Protein AF-A0A6B3F3C9-F1 (afdb_monomer_lite)

Foldseek 3Di:
DPPDDQKDFDDDVVRTQKIWGFDADPVGQTQWIAIDNDPLGAIKGFDADPVRHTQWIDSRPDIWGWDADPVGQTQGTRPFGWDADPVRHTQDRNQKGWDADPVRHTDDIGD

Sequence (111 aa):
DDHQLTGDVLTKGATTLASFAYGYDHNGNLTAKKTTGVTGAAPNTYTYDWSDRITSWNDGTKTTAYKYDASGNRVQVGADVYTYDARDELTSDGKTTYEYSARGTLTAESS

Structure (mmCIF, N/CA/C/O backbone):
data_AF-A0A6B3F3C9-F1
#
_entry.id   AF-A0A6B3F3C9-F1
#
loop_
_atom_site.group_PDB
_atom_site.id
_atom_site.type_symbol
_atom_site.label_atom_id
_atom_site.label_alt_id
_atom_site.label_comp_id
_atom_site.label_asym_id
_atom_site.label_entity_id
_atom_site.label_seq_id
_atom_site.pdbx_PDB_ins_code
_atom_site.Cartn_x
_atom_site.Cartn_y
_atom_site.Cartn_z
_atom_site.occupancy
_atom_site.B_iso_or_equiv
_atom_site.auth_seq_id
_atom_site.auth_comp_id
_atom_site.auth_asym_id
_atom_site.auth_atom_id
_atom_site.pdbx_PDB_model_num
ATOM 1 N N . ASP A 1 1 ? -13.300 -10.845 -22.908 1.00 49.72 1 ASP A N 1
ATOM 2 C CA . ASP A 1 1 ? -12.215 -9.869 -23.048 1.00 49.72 1 ASP A CA 1
ATOM 3 C C . ASP A 1 1 ? -12.320 -8.850 -21.957 1.00 49.72 1 ASP A C 1
ATOM 5 O O . ASP A 1 1 ? -13.261 -8.069 -21.955 1.00 49.72 1 ASP A O 1
ATOM 9 N N . ASP A 1 2 ? -11.393 -8.914 -21.011 1.00 61.00 2 ASP A N 1
ATOM 10 C CA . ASP A 1 2 ? -11.208 -7.814 -20.082 1.00 61.00 2 ASP A CA 1
ATOM 11 C C . ASP A 1 2 ? -10.145 -6.900 -20.696 1.00 61.00 2 ASP A C 1
ATOM 13 O O . ASP A 1 2 ? -9.019 -7.322 -20.969 1.00 61.00 2 ASP A O 1
ATOM 17 N N . HIS A 1 3 ? -10.544 -5.679 -21.052 1.00 80.06 3 HIS A N 1
ATOM 18 C CA . HIS A 1 3 ? -9.716 -4.722 -21.788 1.00 80.06 3 HIS A CA 1
ATOM 19 C C . HIS A 1 3 ? -8.724 -4.035 -20.843 1.00 80.06 3 HIS A C 1
ATOM 21 O O . HIS A 1 3 ? -8.809 -2.833 -20.592 1.00 80.06 3 HIS A O 1
ATOM 27 N N . GLN A 1 4 ? -7.793 -4.810 -20.292 1.00 92.31 4 GLN A N 1
ATOM 28 C CA . GLN A 1 4 ? -6.808 -4.313 -19.340 1.00 92.31 4 GLN A CA 1
ATOM 29 C C . GLN A 1 4 ? -5.508 -3.914 -20.041 1.00 92.31 4 GLN A C 1
ATOM 31 O O . GLN A 1 4 ? -4.994 -4.625 -20.907 1.00 92.31 4 GLN A O 1
ATOM 36 N N . LEU A 1 5 ? -4.970 -2.750 -19.671 1.00 94.38 5 LEU A N 1
ATOM 37 C CA . LEU A 1 5 ? -3.725 -2.231 -20.230 1.00 94.38 5 LEU A CA 1
ATOM 38 C C . LEU A 1 5 ? -2.544 -3.076 -19.740 1.00 94.38 5 LEU A C 1
ATOM 40 O O . LEU A 1 5 ? -2.166 -2.983 -18.581 1.00 94.38 5 LEU A O 1
ATOM 44 N N . THR A 1 6 ? -1.909 -3.852 -20.614 1.00 96.56 6 THR A N 1
ATOM 45 C CA . THR A 1 6 ? -0.752 -4.687 -20.233 1.00 96.56 6 THR A CA 1
ATOM 46 C C . THR A 1 6 ? 0.584 -3.953 -20.320 1.00 96.56 6 THR A C 1
ATOM 48 O O . THR A 1 6 ? 1.594 -4.438 -19.809 1.00 96.56 6 THR A O 1
ATOM 51 N N . GLY A 1 7 ? 0.620 -2.773 -20.941 1.00 96.75 7 GLY A N 1
ATOM 52 C CA . GLY A 1 7 ? 1.806 -1.930 -20.950 1.00 96.75 7 GLY A CA 1
ATOM 53 C C . GLY A 1 7 ? 1.648 -0.627 -21.722 1.00 96.75 7 GLY A C 1
ATOM 54 O O . GLY A 1 7 ? 0.712 -0.459 -22.496 1.00 96.75 7 GLY A O 1
ATOM 55 N N . ASP A 1 8 ? 2.594 0.279 -21.494 1.00 97.00 8 ASP A N 1
ATOM 56 C CA . ASP A 1 8 ? 2.715 1.577 -22.158 1.00 97.00 8 ASP A CA 1
ATOM 57 C C . ASP A 1 8 ? 4.201 1.913 -22.369 1.00 97.00 8 ASP A C 1
ATOM 59 O O . ASP A 1 8 ? 5.066 1.499 -21.589 1.00 97.00 8 ASP A O 1
ATOM 63 N N . VAL A 1 9 ? 4.520 2.642 -23.435 1.00 97.50 9 VAL A N 1
ATOM 64 C CA . VAL A 1 9 ? 5.892 3.006 -23.803 1.00 97.50 9 VAL A CA 1
ATOM 65 C C . VAL A 1 9 ? 5.934 4.463 -24.244 1.00 97.50 9 VAL A C 1
ATOM 67 O O . VAL A 1 9 ? 5.383 4.836 -25.276 1.00 97.50 9 VAL A O 1
ATOM 70 N N . LEU A 1 10 ? 6.688 5.278 -23.507 1.00 97.62 10 LEU A N 1
ATOM 71 C CA . LEU A 1 10 ? 6.973 6.655 -23.888 1.00 97.62 10 LEU A CA 1
ATOM 72 C C . LEU A 1 10 ? 8.225 6.692 -24.763 1.00 97.62 10 LEU A C 1
ATOM 74 O O . LEU A 1 10 ? 9.303 6.283 -24.327 1.00 97.62 10 LEU A O 1
ATOM 78 N N . THR A 1 11 ? 8.110 7.234 -25.972 1.00 97.88 11 THR A N 1
ATOM 79 C CA . THR A 1 11 ? 9.232 7.382 -26.907 1.00 97.88 11 THR A CA 1
ATOM 80 C C . THR A 1 11 ? 9.467 8.840 -27.295 1.00 97.88 11 THR A C 1
ATOM 82 O O . THR A 1 11 ? 8.571 9.683 -27.266 1.00 97.88 11 THR A O 1
ATOM 85 N N . LYS A 1 12 ? 10.707 9.147 -27.679 1.00 97.50 12 LYS A N 1
ATOM 86 C CA . LYS A 1 12 ? 11.092 10.375 -28.378 1.00 97.50 12 LYS A CA 1
ATOM 87 C C . LYS A 1 12 ? 11.866 9.975 -29.629 1.00 97.50 12 LYS A C 1
ATOM 89 O O . LYS A 1 12 ? 13.057 9.674 -29.565 1.00 97.50 12 LYS A O 1
ATOM 94 N N . GLY A 1 13 ? 11.173 9.942 -30.766 1.00 96.12 13 GLY A N 1
ATOM 95 C CA . GLY A 1 13 ? 11.703 9.333 -31.987 1.00 96.12 13 GLY A CA 1
ATOM 96 C C . GLY A 1 13 ? 11.908 7.828 -31.794 1.00 96.12 13 GLY A C 1
ATOM 97 O O . GLY A 1 13 ? 11.018 7.148 -31.295 1.00 96.12 13 GLY A O 1
ATOM 98 N N . ALA A 1 14 ? 13.089 7.317 -32.146 1.00 95.62 14 ALA A N 1
ATOM 99 C CA . ALA A 1 14 ? 13.444 5.907 -31.954 1.00 95.62 14 ALA A CA 1
ATOM 100 C C . ALA A 1 14 ? 13.872 5.559 -30.512 1.00 95.62 14 ALA A C 1
ATOM 102 O O . ALA A 1 14 ? 14.067 4.388 -30.195 1.00 95.62 14 ALA A O 1
ATOM 103 N N . THR A 1 15 ? 14.040 6.555 -29.638 1.00 96.81 15 THR A N 1
ATOM 104 C CA . THR A 1 15 ? 14.495 6.341 -28.261 1.00 96.81 15 THR A CA 1
ATOM 105 C C . THR A 1 15 ? 13.309 6.105 -27.335 1.00 96.81 15 THR A C 1
ATOM 107 O O . THR A 1 15 ? 12.453 6.979 -27.194 1.00 96.81 15 THR A O 1
ATOM 110 N N . THR A 1 16 ? 13.286 4.972 -26.637 1.00 97.50 16 THR A N 1
ATOM 111 C CA . THR A 1 16 ? 12.374 4.755 -25.507 1.00 97.50 16 THR A CA 1
ATOM 112 C C . THR A 1 16 ? 12.857 5.541 -24.294 1.00 97.50 16 THR A C 1
ATOM 114 O O . THR A 1 16 ? 13.966 5.330 -23.810 1.00 97.50 16 THR A O 1
ATOM 117 N N . LEU A 1 17 ? 12.013 6.448 -23.807 1.00 97.25 17 LEU A N 1
ATOM 118 C CA . LEU A 1 17 ? 12.258 7.225 -22.598 1.00 97.25 17 LEU A CA 1
ATOM 119 C C . LEU A 1 17 ? 11.805 6.470 -21.349 1.00 97.25 17 LEU A C 1
ATOM 121 O O . LEU A 1 17 ? 12.516 6.476 -20.354 1.00 97.25 17 LEU A O 1
ATOM 125 N N . ALA A 1 18 ? 10.651 5.802 -21.406 1.00 97.94 18 ALA A N 1
ATOM 126 C CA . ALA A 1 18 ? 10.118 5.012 -20.302 1.00 97.94 18 ALA A CA 1
ATOM 127 C C . ALA A 1 18 ? 9.260 3.855 -20.817 1.00 97.94 18 ALA A C 1
ATOM 129 O O . ALA A 1 18 ? 8.709 3.922 -21.916 1.00 97.94 18 ALA A O 1
ATOM 130 N N . SER A 1 19 ? 9.137 2.802 -20.011 1.00 97.81 19 SER A N 1
ATOM 131 C CA . SER A 1 19 ? 8.196 1.714 -20.275 1.00 97.81 19 SER A CA 1
ATOM 132 C C . SER A 1 19 ? 7.516 1.262 -18.993 1.00 97.81 19 SER A C 1
ATOM 134 O O . SER A 1 19 ? 8.105 1.319 -17.909 1.00 97.81 19 SER A O 1
ATOM 136 N N . PHE A 1 20 ? 6.278 0.815 -19.143 1.00 97.50 20 PHE A N 1
ATOM 137 C CA . PHE A 1 20 ? 5.429 0.297 -18.089 1.00 97.50 20 PHE A CA 1
ATOM 138 C C . PHE A 1 20 ? 4.855 -1.032 -18.565 1.00 97.50 20 PHE A C 1
ATOM 140 O O . PHE A 1 20 ? 4.381 -1.131 -19.692 1.00 97.50 20 PHE A O 1
ATOM 147 N N . ALA A 1 21 ? 4.907 -2.051 -17.720 1.00 98.06 21 ALA A N 1
ATOM 148 C CA . ALA A 1 21 ? 4.278 -3.340 -17.969 1.00 98.06 21 ALA A CA 1
ATOM 149 C C . ALA A 1 21 ? 3.447 -3.737 -16.754 1.00 98.06 21 ALA A C 1
ATOM 151 O O . ALA A 1 21 ? 3.894 -3.549 -15.618 1.00 98.06 21 ALA A O 1
ATOM 152 N N . TYR A 1 22 ? 2.268 -4.294 -17.006 1.00 98.19 22 TYR A N 1
ATOM 153 C CA . TYR A 1 22 ? 1.280 -4.640 -15.994 1.00 98.19 22 TYR A CA 1
ATOM 154 C C . TYR A 1 22 ? 0.863 -6.104 -16.138 1.00 98.19 22 TYR A C 1
ATOM 156 O O . TYR A 1 22 ? 0.706 -6.610 -17.250 1.00 98.19 22 TYR A O 1
ATOM 164 N N . GLY A 1 23 ? 0.701 -6.780 -15.006 1.00 98.06 23 GLY A N 1
ATOM 165 C CA . GLY A 1 23 ? 0.121 -8.115 -14.912 1.00 98.06 23 GLY A CA 1
ATOM 166 C C . GLY A 1 23 ? -1.092 -8.085 -13.997 1.00 98.06 23 GLY A C 1
ATOM 167 O O . GLY A 1 23 ? -1.104 -7.321 -13.032 1.00 98.06 23 GLY A O 1
ATOM 168 N N . TYR A 1 24 ? -2.083 -8.918 -14.296 1.00 98.19 24 TYR A N 1
ATOM 169 C CA . TYR A 1 24 ? -3.349 -8.963 -13.574 1.00 98.19 24 TYR A CA 1
ATOM 170 C C . TYR A 1 24 ? -3.745 -10.405 -13.257 1.00 98.19 24 TYR A C 1
ATOM 172 O O . TYR A 1 24 ? -3.330 -11.329 -13.962 1.00 98.19 24 TYR A O 1
ATOM 180 N N . ASP A 1 25 ? -4.494 -10.608 -12.176 1.00 97.25 25 ASP A N 1
ATOM 181 C CA . ASP A 1 25 ? -5.155 -11.886 -11.901 1.00 97.25 25 ASP A CA 1
ATOM 182 C C . ASP A 1 25 ? -6.491 -12.011 -12.663 1.00 97.25 25 ASP A C 1
ATOM 184 O O . ASP A 1 25 ? -6.848 -11.161 -13.477 1.00 97.25 25 ASP A O 1
ATOM 188 N N . HIS A 1 26 ? -7.227 -13.102 -12.430 1.00 95.19 26 HIS A N 1
ATOM 189 C CA . HIS A 1 26 ? -8.502 -13.360 -13.109 1.00 95.19 26 HIS A CA 1
ATOM 190 C C . HIS A 1 26 ? -9.625 -12.394 -12.701 1.00 95.19 26 HIS A C 1
ATOM 192 O O . HIS A 1 26 ? -10.551 -12.181 -13.480 1.00 95.19 26 HIS A O 1
ATOM 198 N N . ASN A 1 27 ? -9.532 -11.810 -11.505 1.00 96.31 27 ASN A N 1
ATOM 199 C CA . ASN A 1 27 ? -10.471 -10.815 -10.993 1.00 96.31 27 ASN A CA 1
ATOM 200 C C . ASN A 1 27 ? -10.118 -9.401 -11.486 1.00 96.31 27 ASN A C 1
ATOM 202 O O . ASN A 1 27 ? -10.858 -8.453 -11.238 1.00 96.31 27 ASN A O 1
ATOM 206 N N . GLY A 1 28 ? -8.998 -9.259 -12.201 1.00 97.12 28 GLY A N 1
ATOM 207 C CA . GLY A 1 28 ? -8.527 -7.993 -12.732 1.00 97.12 28 GLY A CA 1
ATOM 208 C C . GLY A 1 28 ? -7.700 -7.171 -11.747 1.00 97.12 28 GLY A C 1
ATOM 209 O O . GLY A 1 28 ? -7.439 -5.995 -12.010 1.00 97.12 28 GLY A O 1
ATOM 210 N N . ASN A 1 29 ? -7.253 -7.758 -10.636 1.00 98.12 29 ASN A N 1
ATOM 211 C CA . ASN A 1 29 ? -6.377 -7.067 -9.699 1.00 98.12 29 ASN A CA 1
ATOM 212 C C . ASN A 1 29 ? -4.946 -7.028 -10.236 1.00 98.12 29 ASN A C 1
ATOM 214 O O . ASN A 1 29 ? -4.431 -8.020 -10.751 1.00 98.12 29 ASN A O 1
ATOM 218 N N . LEU A 1 30 ? -4.272 -5.887 -10.081 1.00 98.19 30 LEU A N 1
ATOM 219 C CA . LEU A 1 30 ? -2.893 -5.692 -10.527 1.00 98.19 30 LEU A CA 1
ATOM 220 C C . LEU A 1 30 ? -1.927 -6.557 -9.708 1.00 98.19 30 LEU A C 1
ATOM 222 O O . LEU A 1 30 ? -1.614 -6.222 -8.578 1.00 98.19 30 LEU A O 1
ATOM 226 N N . THR A 1 31 ? -1.363 -7.614 -10.278 1.00 98.50 31 THR A N 1
ATOM 227 C CA . THR A 1 31 ? -0.409 -8.498 -9.584 1.00 98.50 31 THR A CA 1
ATOM 228 C C . THR A 1 31 ? 1.045 -8.096 -9.792 1.00 98.50 31 THR A C 1
ATOM 230 O O . THR A 1 31 ? 1.897 -8.396 -8.953 1.00 98.50 31 THR A O 1
ATOM 233 N N . ALA A 1 32 ? 1.349 -7.383 -10.879 1.00 98.25 32 ALA A N 1
ATOM 234 C CA . ALA A 1 32 ? 2.699 -6.930 -11.184 1.00 98.25 32 ALA A CA 1
ATOM 235 C C . ALA A 1 32 ? 2.701 -5.582 -11.905 1.00 98.25 32 ALA A C 1
ATOM 237 O O . ALA A 1 32 ? 1.916 -5.361 -12.821 1.00 98.25 32 ALA A O 1
ATOM 238 N N . LYS A 1 33 ? 3.640 -4.703 -11.548 1.00 97.94 33 LYS A N 1
ATOM 239 C CA . LYS A 1 33 ? 3.934 -3.470 -12.289 1.00 97.94 33 LYS A CA 1
ATOM 240 C C . LYS A 1 33 ? 5.436 -3.292 -12.425 1.00 97.94 33 LYS A C 1
ATOM 242 O O . LYS A 1 33 ? 6.131 -3.087 -11.434 1.00 97.94 33 LYS A O 1
ATOM 247 N N . LYS A 1 34 ? 5.950 -3.308 -13.650 1.00 97.88 34 LYS A N 1
ATOM 248 C CA . LYS A 1 34 ? 7.361 -3.036 -13.938 1.00 97.88 34 LYS A CA 1
ATOM 249 C C . LYS A 1 34 ? 7.485 -1.701 -14.648 1.00 97.88 34 LYS A C 1
ATOM 251 O O . LYS A 1 34 ? 6.844 -1.492 -15.670 1.00 97.88 34 LYS A O 1
ATOM 256 N N . THR A 1 35 ? 8.328 -0.827 -14.113 1.00 97.31 35 THR A N 1
ATOM 257 C CA . THR A 1 35 ? 8.608 0.486 -14.701 1.00 97.31 35 THR A CA 1
ATOM 258 C C . THR A 1 35 ? 10.088 0.588 -15.059 1.00 97.31 35 THR A C 1
ATOM 260 O O . THR A 1 35 ? 10.925 0.078 -14.317 1.00 97.31 35 THR A O 1
ATOM 263 N N . THR A 1 36 ? 10.426 1.252 -16.164 1.00 97.06 36 THR A N 1
ATOM 264 C CA . THR A 1 36 ? 11.808 1.603 -16.537 1.00 97.06 36 THR A CA 1
ATOM 265 C C . THR A 1 36 ? 11.901 3.055 -16.994 1.00 97.06 36 THR A C 1
ATOM 267 O O . THR A 1 36 ? 10.915 3.618 -17.461 1.00 97.06 36 THR A O 1
ATOM 270 N N . GLY A 1 37 ? 13.101 3.642 -16.944 1.00 96.00 37 GLY A N 1
ATOM 271 C CA . GLY A 1 37 ? 13.371 4.946 -17.570 1.00 96.00 37 GLY A CA 1
ATOM 272 C C . GLY A 1 37 ? 12.888 6.172 -16.785 1.00 96.00 37 GLY A C 1
ATOM 273 O O . GLY A 1 37 ? 12.961 7.290 -17.283 1.00 96.00 37 GLY A O 1
ATOM 274 N N . VAL A 1 38 ? 12.441 5.983 -15.540 1.00 94.62 38 VAL A N 1
ATOM 275 C CA . VAL A 1 38 ? 12.094 7.059 -14.597 1.00 94.62 38 VAL A CA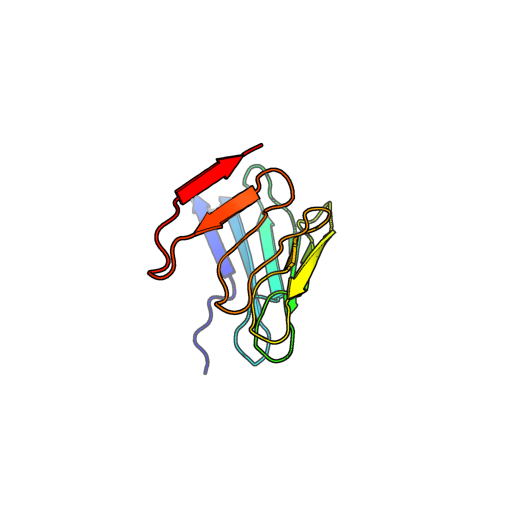 1
ATOM 276 C C . VAL A 1 38 ? 12.777 6.822 -13.251 1.00 94.62 38 VAL A C 1
ATOM 278 O O . VAL A 1 38 ? 13.108 5.686 -12.901 1.00 94.62 38 VAL A O 1
ATOM 281 N N . THR A 1 39 ? 12.983 7.885 -12.476 1.00 93.94 39 THR A N 1
ATOM 282 C CA . THR A 1 39 ? 13.478 7.776 -11.097 1.00 93.94 39 THR A CA 1
ATOM 283 C C . THR A 1 39 ? 12.525 6.922 -10.259 1.00 93.94 39 THR A C 1
ATOM 285 O O . THR A 1 39 ? 11.312 7.099 -10.332 1.00 93.94 39 THR A O 1
ATOM 288 N N . GLY A 1 40 ? 13.067 5.991 -9.468 1.00 89.12 40 GLY A N 1
ATOM 289 C CA . GLY A 1 40 ? 12.261 5.059 -8.667 1.00 89.12 40 GLY A CA 1
ATOM 290 C C . GLY A 1 40 ? 11.680 3.881 -9.458 1.00 89.12 40 GLY A C 1
ATOM 291 O O . GLY A 1 40 ? 10.819 3.169 -8.951 1.00 89.12 40 GLY A O 1
ATOM 292 N N . ALA A 1 41 ? 12.136 3.659 -10.695 1.00 95.00 41 ALA A N 1
ATOM 293 C CA . ALA A 1 41 ? 11.795 2.477 -11.477 1.00 95.00 41 ALA A CA 1
ATOM 294 C C . ALA A 1 41 ? 12.174 1.181 -10.737 1.00 95.00 41 ALA A C 1
ATOM 296 O O . ALA A 1 41 ? 13.352 0.886 -10.539 1.00 95.00 41 ALA A O 1
ATOM 297 N N . ALA A 1 42 ? 11.163 0.395 -10.374 1.00 96.06 42 ALA A N 1
ATOM 298 C CA . ALA A 1 42 ? 11.315 -0.889 -9.706 1.00 96.06 42 ALA A CA 1
ATOM 299 C C . ALA A 1 42 ? 10.174 -1.846 -10.102 1.00 96.06 42 ALA A C 1
ATOM 301 O O . ALA A 1 42 ? 9.080 -1.389 -10.470 1.00 96.06 42 ALA A O 1
ATOM 302 N N . PRO A 1 43 ? 10.402 -3.171 -10.067 1.00 96.88 43 PRO A N 1
ATOM 303 C CA . PRO A 1 43 ? 9.331 -4.145 -10.201 1.00 96.88 43 PRO A CA 1
ATOM 304 C C . PRO A 1 43 ? 8.513 -4.181 -8.909 1.00 96.88 43 PRO A C 1
ATOM 306 O O . PRO A 1 43 ? 9.045 -4.440 -7.838 1.00 96.88 43 PRO A O 1
ATOM 309 N N . ASN A 1 44 ? 7.216 -3.938 -9.025 1.00 98.31 44 ASN A N 1
ATOM 310 C CA . ASN A 1 44 ? 6.267 -4.062 -7.933 1.00 98.31 44 ASN A CA 1
ATOM 311 C C . ASN A 1 44 ? 5.463 -5.348 -8.109 1.00 98.31 44 ASN A C 1
ATOM 313 O O . ASN A 1 44 ? 5.067 -5.665 -9.235 1.00 98.31 44 ASN A O 1
ATOM 317 N N . THR A 1 45 ? 5.184 -6.047 -7.013 1.00 98.75 45 THR A N 1
ATOM 318 C CA . THR A 1 45 ? 4.270 -7.196 -7.001 1.00 98.75 45 THR A CA 1
ATOM 319 C C . THR A 1 45 ? 3.263 -7.072 -5.875 1.00 98.75 45 THR A C 1
ATOM 321 O O . THR A 1 45 ? 3.596 -6.581 -4.793 1.00 98.75 45 THR A O 1
ATOM 324 N N . TYR A 1 46 ? 2.056 -7.564 -6.121 1.00 98.81 46 TYR A N 1
ATOM 325 C CA . TYR A 1 46 ? 0.933 -7.452 -5.203 1.00 98.81 46 TYR A CA 1
ATOM 326 C C . TYR A 1 46 ? 0.238 -8.804 -5.066 1.00 98.81 46 TYR A C 1
ATOM 328 O O . TYR A 1 46 ? 0.134 -9.557 -6.037 1.00 98.81 46 TYR A O 1
ATOM 336 N N . THR A 1 47 ? -0.238 -9.109 -3.86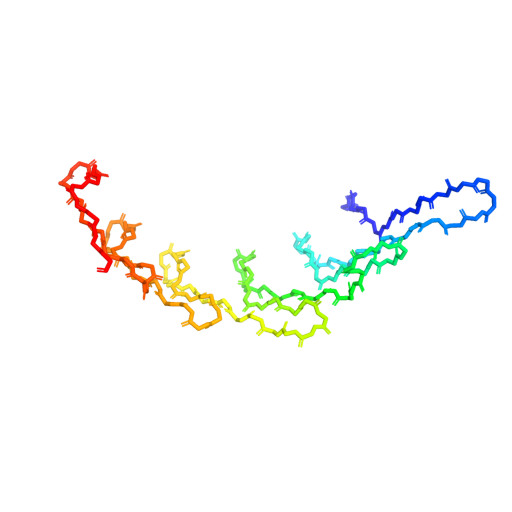4 1.00 98.81 47 THR A N 1
ATOM 337 C CA . THR A 1 47 ? -1.101 -10.269 -3.610 1.00 98.81 47 THR A CA 1
ATOM 338 C C . THR A 1 47 ? -2.408 -9.813 -2.994 1.00 98.81 47 THR A C 1
ATOM 340 O O . THR A 1 47 ? -2.448 -8.781 -2.324 1.00 98.81 47 THR A O 1
ATOM 343 N N . TYR A 1 48 ? -3.455 -10.609 -3.180 1.00 98.81 48 TYR A N 1
ATOM 344 C CA . TYR A 1 48 ? -4.816 -10.284 -2.770 1.00 98.81 48 TYR A CA 1
ATOM 345 C C . TYR A 1 48 ? -5.420 -11.440 -1.975 1.00 98.81 48 TYR A C 1
ATOM 347 O O . TYR A 1 48 ? -4.961 -12.580 -2.081 1.00 98.81 48 TYR A O 1
ATOM 355 N N . ASP A 1 49 ? -6.395 -11.142 -1.125 1.00 98.38 49 ASP A N 1
ATOM 356 C CA . ASP A 1 49 ? -7.274 -12.161 -0.563 1.00 98.38 49 ASP A CA 1
ATOM 357 C C . ASP A 1 49 ? -8.468 -12.437 -1.487 1.00 98.38 49 ASP A C 1
ATOM 359 O O . ASP A 1 49 ? -8.597 -11.868 -2.567 1.00 98.38 49 ASP A O 1
ATOM 363 N N . TRP A 1 50 ? -9.346 -13.343 -1.060 1.00 97.06 50 TRP A N 1
ATOM 364 C CA . TRP A 1 50 ? -10.521 -13.758 -1.828 1.00 97.06 50 TRP A CA 1
ATOM 365 C C . TRP A 1 50 ? -11.566 -12.647 -2.016 1.00 97.06 50 TRP A C 1
ATOM 367 O O . TRP A 1 50 ? -12.472 -12.813 -2.827 1.00 97.06 50 TRP A O 1
ATOM 377 N N . SER A 1 51 ? -11.475 -11.554 -1.253 1.00 97.88 51 SER A N 1
ATOM 378 C CA . SER A 1 51 ? -12.337 -10.375 -1.373 1.00 97.88 51 SER A CA 1
ATOM 379 C C . SER A 1 51 ? -11.671 -9.260 -2.188 1.00 97.88 51 SER A C 1
ATOM 381 O O . SER A 1 51 ? -12.069 -8.103 -2.061 1.00 97.88 51 SER A O 1
ATOM 383 N N . ASP A 1 52 ? -10.635 -9.585 -2.970 1.00 98.38 52 ASP A N 1
ATOM 384 C CA . ASP A 1 52 ? -9.877 -8.651 -3.810 1.00 98.38 52 ASP A CA 1
ATOM 385 C C . ASP A 1 52 ? -9.178 -7.527 -3.014 1.00 98.38 52 ASP A C 1
ATOM 387 O O . ASP A 1 52 ? -8.858 -6.454 -3.533 1.00 98.38 52 ASP A O 1
ATOM 391 N N . ARG A 1 53 ? -8.879 -7.762 -1.727 1.00 98.62 53 ARG A N 1
ATOM 392 C CA . ARG A 1 53 ? -8.143 -6.809 -0.880 1.00 98.62 53 ARG A CA 1
ATOM 393 C C . ARG A 1 53 ? -6.661 -7.146 -0.873 1.00 98.62 53 ARG A C 1
ATOM 395 O O . ARG A 1 53 ? -6.281 -8.303 -0.710 1.00 98.62 53 ARG A O 1
ATOM 402 N N . ILE A 1 54 ? -5.808 -6.134 -1.001 1.00 98.69 54 ILE A N 1
ATOM 403 C CA . ILE A 1 54 ? -4.354 -6.323 -1.015 1.00 98.69 54 ILE A CA 1
ATOM 404 C C . ILE A 1 54 ? -3.851 -6.921 0.304 1.00 98.69 54 ILE A C 1
ATOM 406 O O . ILE A 1 54 ? -4.080 -6.360 1.362 1.00 98.69 54 ILE A O 1
ATOM 410 N N . THR A 1 55 ? -3.114 -8.025 0.256 1.00 98.75 55 THR A N 1
ATOM 411 C CA . THR A 1 55 ? -2.506 -8.685 1.428 1.00 98.75 55 THR A CA 1
ATOM 412 C C . THR A 1 55 ? -0.995 -8.489 1.499 1.00 98.75 55 THR A C 1
ATOM 414 O O . THR A 1 55 ? -0.402 -8.546 2.580 1.00 98.75 55 THR A O 1
ATOM 417 N N . SER A 1 56 ? -0.350 -8.216 0.366 1.00 98.75 56 SER A N 1
ATOM 418 C CA . SER A 1 56 ? 1.082 -7.947 0.296 1.00 98.75 56 SER A CA 1
ATOM 419 C C . SER A 1 56 ? 1.403 -6.991 -0.840 1.00 98.75 56 SER A C 1
ATOM 421 O O . SER A 1 56 ? 0.843 -7.102 -1.928 1.00 98.75 56 SER A O 1
ATOM 423 N N . TRP A 1 57 ? 2.343 -6.085 -0.592 1.00 98.81 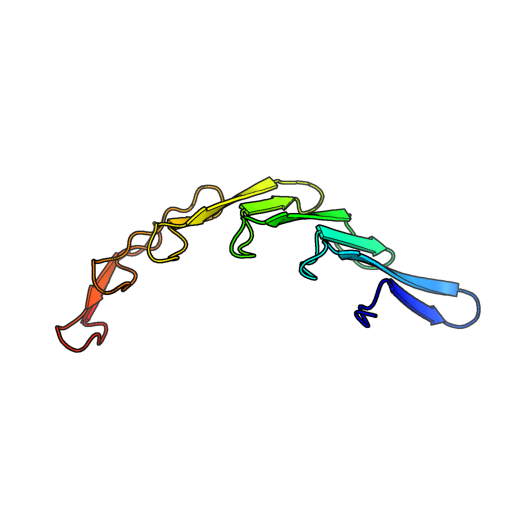57 TRP A N 1
ATOM 424 C CA . TRP A 1 57 ? 2.984 -5.263 -1.610 1.00 98.81 57 TRP A CA 1
ATOM 425 C C . TRP A 1 57 ? 4.496 -5.375 -1.468 1.00 98.81 57 TRP A C 1
ATOM 427 O O . TRP A 1 57 ? 5.041 -5.022 -0.425 1.00 98.81 57 TRP A O 1
ATOM 437 N N . ASN A 1 58 ? 5.176 -5.828 -2.515 1.00 98.50 58 ASN A N 1
ATOM 438 C CA . ASN A 1 58 ? 6.618 -5.681 -2.653 1.00 98.50 58 ASN A CA 1
ATOM 439 C C . ASN A 1 58 ? 6.910 -4.532 -3.626 1.00 98.50 58 ASN A C 1
ATOM 441 O O . ASN A 1 58 ? 6.453 -4.578 -4.767 1.00 98.50 58 ASN A O 1
ATOM 445 N N . ASP A 1 59 ? 7.650 -3.516 -3.182 1.00 97.19 59 ASP A N 1
ATOM 446 C CA . ASP A 1 59 ? 7.998 -2.330 -3.985 1.00 97.19 59 ASP A CA 1
ATOM 447 C C . ASP A 1 59 ? 9.286 -2.491 -4.821 1.00 97.19 59 ASP A C 1
ATOM 449 O O . ASP A 1 59 ? 9.782 -1.538 -5.421 1.00 97.19 59 ASP A O 1
ATOM 453 N N . GLY A 1 60 ? 9.834 -3.707 -4.854 1.00 96.50 60 GLY A N 1
ATOM 454 C CA . GLY A 1 60 ? 11.120 -4.063 -5.445 1.00 96.50 60 GLY A CA 1
ATOM 455 C C . GLY A 1 60 ? 12.267 -4.093 -4.432 1.00 96.50 60 GLY A C 1
ATOM 456 O O . GLY A 1 60 ? 13.334 -4.621 -4.741 1.00 96.50 60 GLY A O 1
ATOM 457 N N . THR A 1 61 ? 12.058 -3.563 -3.224 1.00 95.81 61 THR A N 1
ATOM 458 C CA . THR A 1 61 ? 13.069 -3.500 -2.157 1.00 95.81 61 THR A CA 1
ATOM 459 C C . THR A 1 61 ? 12.557 -4.005 -0.811 1.00 95.81 61 THR A C 1
ATOM 461 O O . THR A 1 61 ? 13.287 -4.676 -0.080 1.00 95.81 61 THR A O 1
ATOM 464 N N . LYS A 1 62 ? 11.295 -3.726 -0.487 1.00 97.62 62 LYS A N 1
ATOM 465 C CA . LYS A 1 62 ? 10.647 -4.057 0.776 1.00 97.62 62 LYS A CA 1
ATOM 466 C C . LYS A 1 62 ? 9.279 -4.662 0.510 1.00 97.62 62 LYS A C 1
ATOM 468 O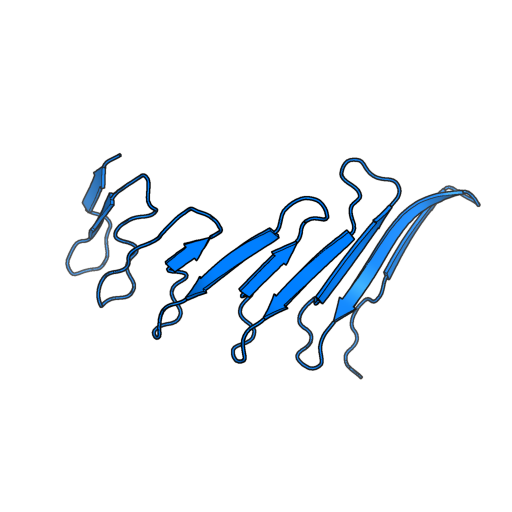 O . LYS A 1 62 ? 8.556 -4.243 -0.387 1.00 97.62 62 LYS A O 1
ATOM 473 N N . THR A 1 63 ? 8.916 -5.638 1.339 1.00 98.56 63 THR A N 1
ATOM 474 C CA . THR A 1 63 ? 7.560 -6.190 1.385 1.00 98.56 63 THR A CA 1
ATOM 475 C C . THR A 1 63 ? 6.791 -5.599 2.562 1.00 98.56 63 THR A C 1
ATOM 477 O O . THR A 1 63 ? 7.245 -5.660 3.705 1.00 98.56 63 THR A O 1
ATOM 480 N N . THR A 1 64 ? 5.617 -5.048 2.280 1.00 98.75 64 THR A N 1
ATOM 481 C CA . THR A 1 64 ? 4.649 -4.547 3.253 1.00 98.75 64 THR A CA 1
ATOM 482 C C . THR A 1 64 ? 3.466 -5.505 3.288 1.00 98.75 64 THR A C 1
ATOM 484 O O . THR A 1 64 ? 2.830 -5.751 2.265 1.00 98.75 64 THR A O 1
ATOM 487 N N . ALA A 1 65 ? 3.190 -6.074 4.460 1.00 98.62 65 ALA A N 1
ATOM 488 C CA . ALA A 1 65 ? 2.034 -6.937 4.676 1.00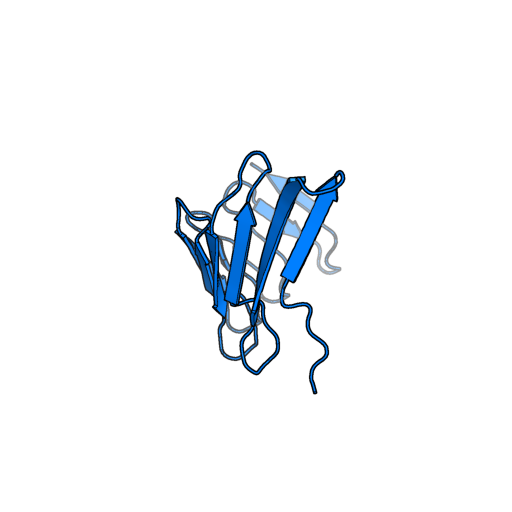 98.62 65 ALA A CA 1
ATOM 489 C C . ALA A 1 65 ? 0.812 -6.111 5.086 1.00 98.62 65 ALA A C 1
ATOM 491 O O . ALA A 1 65 ? 0.940 -5.126 5.813 1.00 98.62 65 ALA A O 1
ATOM 492 N N . TYR A 1 66 ? -0.362 -6.553 4.659 1.00 98.75 66 TYR A N 1
ATOM 493 C CA . TYR A 1 66 ? -1.644 -5.931 4.952 1.00 98.75 66 TYR A CA 1
ATOM 494 C C . TYR A 1 66 ? -2.547 -6.963 5.620 1.00 98.75 66 TYR A C 1
ATOM 496 O O . TYR A 1 66 ? -2.562 -8.130 5.222 1.00 98.75 66 TYR A O 1
ATOM 504 N N . LYS A 1 67 ? -3.291 -6.547 6.646 1.00 98.62 67 LYS A N 1
ATOM 505 C CA . LYS A 1 67 ? -4.292 -7.401 7.296 1.00 98.62 67 LYS A CA 1
ATOM 506 C C . LYS A 1 67 ? -5.588 -6.653 7.509 1.00 98.62 67 LYS A C 1
ATOM 508 O O . LYS A 1 67 ? -5.585 -5.436 7.698 1.00 98.62 67 LYS A O 1
ATOM 513 N N . TYR A 1 68 ? -6.665 -7.422 7.538 1.00 98.75 68 TYR A N 1
ATOM 514 C CA . TYR A 1 68 ? -8.021 -6.934 7.709 1.00 98.75 68 TYR A CA 1
ATOM 515 C C . TYR A 1 68 ? -8.729 -7.730 8.796 1.00 98.75 68 TYR A C 1
ATOM 517 O O . TYR A 1 68 ? -8.438 -8.915 8.982 1.00 98.75 68 TYR A O 1
ATOM 525 N N . ASP A 1 69 ? -9.647 -7.081 9.500 1.00 98.19 69 ASP A N 1
ATOM 526 C CA . ASP A 1 69 ? -10.610 -7.774 10.347 1.00 98.19 69 ASP A CA 1
ATOM 527 C C . ASP A 1 69 ? -11.757 -8.383 9.513 1.00 98.19 69 ASP A C 1
ATOM 529 O O . ASP A 1 69 ? -11.763 -8.348 8.275 1.00 98.19 69 ASP A O 1
ATOM 533 N N . ALA A 1 70 ? -12.720 -8.991 10.208 1.00 97.06 70 ALA A N 1
ATOM 534 C CA . ALA A 1 70 ? -13.875 -9.632 9.589 1.00 97.06 70 ALA A CA 1
ATOM 535 C C . ALA A 1 70 ? -14.885 -8.634 8.991 1.00 97.06 70 ALA A C 1
ATOM 537 O O . ALA A 1 70 ? -15.583 -9.001 8.048 1.00 97.06 70 ALA A O 1
ATOM 538 N N . SER A 1 71 ? -14.946 -7.399 9.503 1.00 97.81 71 SER A N 1
ATOM 539 C CA . SER A 1 71 ? -15.778 -6.319 8.946 1.00 97.81 71 SER A CA 1
ATOM 540 C C . SER A 1 71 ? -15.162 -5.717 7.681 1.00 97.81 71 SER A C 1
ATOM 542 O O . SER A 1 71 ? -15.847 -5.093 6.876 1.00 97.81 71 SER A O 1
ATOM 544 N N . GLY A 1 72 ? -13.867 -5.943 7.471 1.00 98.00 72 GLY A N 1
ATOM 545 C CA . GLY A 1 72 ? -13.120 -5.450 6.328 1.00 98.00 72 GLY A CA 1
ATOM 546 C C . GLY A 1 72 ? -12.282 -4.215 6.609 1.00 98.00 72 GLY A C 1
ATOM 547 O O . GLY A 1 72 ? -11.673 -3.684 5.678 1.00 98.00 72 GLY A O 1
ATOM 548 N N . ASN A 1 73 ? -12.165 -3.807 7.870 1.00 98.50 73 ASN A N 1
ATOM 549 C CA . ASN A 1 73 ? -11.283 -2.719 8.250 1.00 98.50 73 ASN A CA 1
ATOM 550 C C . ASN A 1 73 ? 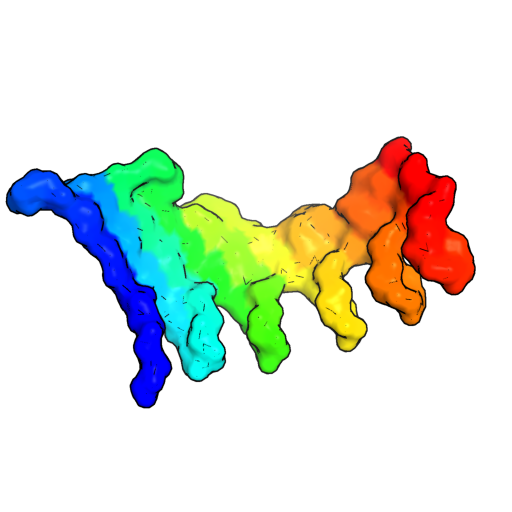-9.834 -3.181 8.170 1.00 98.50 73 ASN A C 1
ATOM 552 O O . ASN A 1 73 ? -9.480 -4.286 8.588 1.00 98.50 73 ASN A O 1
ATOM 556 N N . ARG A 1 74 ? -8.963 -2.324 7.638 1.00 98.31 74 ARG A N 1
ATOM 557 C CA . ARG A 1 74 ? -7.532 -2.617 7.565 1.00 98.31 74 ARG A CA 1
ATOM 558 C C . ARG A 1 74 ? -6.899 -2.408 8.934 1.00 98.31 74 ARG A C 1
ATOM 560 O O . ARG A 1 74 ? -6.723 -1.267 9.351 1.00 98.31 74 ARG A O 1
ATOM 567 N N . VAL A 1 75 ? -6.513 -3.500 9.585 1.00 98.56 75 VAL A N 1
ATOM 568 C CA . VAL A 1 75 ? -5.938 -3.514 10.941 1.00 98.56 75 VAL A CA 1
ATOM 569 C C . VAL A 1 75 ? -4.410 -3.511 10.960 1.00 98.56 75 VAL A C 1
ATOM 571 O O . VAL A 1 75 ? -3.814 -3.304 12.011 1.00 98.56 75 VAL A O 1
ATOM 574 N N . GLN A 1 76 ? -3.747 -3.736 9.819 1.00 98.38 76 GLN A N 1
ATOM 575 C CA . GLN A 1 76 ? -2.283 -3.694 9.747 1.00 98.38 76 GLN A CA 1
ATOM 576 C C . GLN A 1 76 ? -1.777 -3.207 8.386 1.00 98.38 76 GLN A C 1
ATOM 578 O O . GLN A 1 76 ? -2.281 -3.643 7.347 1.00 98.38 76 GLN A O 1
ATOM 583 N N . VAL A 1 77 ? -0.739 -2.363 8.407 1.00 97.88 77 VAL A N 1
ATOM 584 C CA . VAL A 1 77 ? 0.105 -1.997 7.256 1.00 97.88 77 VAL A CA 1
ATOM 585 C C . VAL A 1 77 ? 1.567 -2.076 7.684 1.00 97.88 77 VAL A C 1
ATOM 587 O O . VAL A 1 77 ? 2.082 -1.215 8.389 1.00 97.88 77 VAL A O 1
ATOM 590 N N . GLY A 1 78 ? 2.270 -3.127 7.270 1.00 97.12 78 GLY A N 1
ATOM 591 C CA . GLY A 1 78 ? 3.640 -3.363 7.713 1.00 97.12 78 GLY A CA 1
ATOM 592 C C . GLY A 1 78 ? 3.712 -3.489 9.236 1.00 97.12 78 GLY A C 1
ATOM 593 O O . GLY A 1 78 ? 3.195 -4.453 9.796 1.00 97.12 78 GLY A O 1
ATOM 594 N N . ALA A 1 79 ? 4.371 -2.536 9.895 1.00 95.88 79 ALA A N 1
ATOM 595 C CA . ALA A 1 79 ? 4.472 -2.490 11.355 1.00 95.88 79 ALA A CA 1
ATOM 596 C C . ALA A 1 79 ? 3.355 -1.666 12.019 1.00 95.88 79 ALA A C 1
ATOM 598 O O . ALA A 1 79 ? 3.156 -1.800 13.223 1.00 95.88 79 ALA A O 1
ATOM 599 N N . ASP A 1 80 ? 2.635 -0.846 11.251 1.00 96.44 80 ASP A N 1
ATOM 600 C CA . ASP A 1 80 ? 1.572 0.009 11.768 1.00 96.44 80 ASP A CA 1
ATOM 601 C C . ASP A 1 80 ? 0.314 -0.835 12.017 1.00 96.44 80 ASP A C 1
ATOM 603 O O . ASP A 1 80 ? -0.086 -1.639 11.164 1.00 96.44 80 ASP A O 1
ATOM 607 N N . VAL A 1 81 ? -0.291 -0.670 13.195 1.00 97.81 81 VAL A N 1
ATOM 608 C CA . VAL A 1 81 ? -1.475 -1.411 13.648 1.00 97.81 81 VAL A CA 1
ATOM 609 C C . VAL A 1 81 ? -2.604 -0.426 13.896 1.00 97.81 81 VAL A C 1
ATOM 611 O O . VAL A 1 81 ? -2.401 0.599 14.538 1.00 97.81 81 VAL A O 1
ATOM 614 N N . TYR A 1 82 ? -3.789 -0.772 13.408 1.00 98.44 82 TYR A N 1
ATOM 615 C CA . TYR A 1 82 ? -4.979 0.063 13.475 1.00 98.44 82 TYR A CA 1
ATOM 616 C C . TYR A 1 82 ? -6.057 -0.650 14.285 1.00 98.44 82 TYR A C 1
ATOM 618 O O . TYR A 1 82 ? -6.267 -1.855 14.116 1.00 98.44 82 TYR A O 1
ATOM 626 N N . THR A 1 83 ? -6.756 0.092 15.137 1.00 98.31 83 THR A N 1
ATOM 627 C CA . THR A 1 83 ? -7.884 -0.422 15.919 1.00 98.31 83 THR A CA 1
ATOM 628 C C . THR A 1 83 ? -9.162 0.292 15.532 1.00 98.31 83 THR A C 1
ATOM 630 O O . THR A 1 83 ? -9.157 1.493 15.275 1.00 98.31 83 THR A O 1
ATOM 633 N N . TYR A 1 84 ? -10.264 -0.448 15.524 1.00 98.56 84 TYR A N 1
ATOM 634 C CA . TYR A 1 84 ? -11.590 0.063 15.201 1.00 98.56 84 TYR A CA 1
ATOM 635 C C . TYR A 1 84 ? -12.554 -0.317 16.319 1.00 98.56 84 TYR A C 1
ATOM 637 O O . TYR A 1 84 ? -12.347 -1.322 17.006 1.00 98.56 84 TYR A O 1
ATOM 645 N N . ASP A 1 85 ? -13.571 0.507 16.538 1.00 97.69 85 ASP A N 1
ATOM 646 C CA . ASP A 1 85 ? -14.676 0.140 17.415 1.00 97.69 85 ASP A CA 1
ATOM 647 C C . ASP A 1 85 ? -15.705 -0.747 16.683 1.00 97.69 85 ASP A C 1
ATOM 649 O O . ASP A 1 85 ? -15.567 -1.073 15.505 1.00 97.69 85 ASP A O 1
ATOM 653 N N . ALA A 1 86 ? -16.764 -1.156 17.384 1.00 97.06 86 ALA A N 1
ATOM 654 C CA . ALA A 1 86 ? -17.813 -2.009 16.817 1.00 97.06 86 ALA A CA 1
ATOM 655 C C . ALA A 1 86 ? -18.693 -1.317 15.751 1.00 97.06 86 ALA A C 1
ATOM 657 O O . ALA A 1 86 ? -19.590 -1.957 15.205 1.00 97.06 86 ALA A O 1
ATOM 658 N N . ARG A 1 87 ? -18.486 -0.019 15.497 1.00 97.38 87 ARG A N 1
ATOM 659 C CA . ARG A 1 87 ? -19.164 0.775 14.461 1.00 97.38 87 ARG A CA 1
ATOM 660 C C . ARG A 1 87 ? -18.239 1.048 13.269 1.00 97.38 87 ARG A C 1
ATOM 662 O O . ARG A 1 87 ? -18.565 1.898 12.447 1.00 97.38 87 ARG A O 1
ATOM 669 N N . ASP A 1 88 ? -17.114 0.331 13.191 1.00 98.19 88 ASP A N 1
ATOM 670 C CA . ASP A 1 88 ? -16.070 0.480 12.175 1.00 98.19 88 ASP A CA 1
ATOM 671 C C . ASP A 1 88 ? -15.400 1.873 12.191 1.00 98.19 88 ASP A C 1
ATOM 673 O O . ASP A 1 88 ? -14.835 2.330 11.195 1.00 98.19 88 ASP A O 1
ATOM 677 N N . GLU A 1 89 ? -15.418 2.561 13.339 1.00 98.38 89 GLU A N 1
ATOM 678 C CA . GLU A 1 89 ? -14.748 3.851 13.525 1.00 98.38 89 GLU A CA 1
ATOM 679 C C . GLU A 1 89 ? -13.295 3.628 13.976 1.00 98.38 89 GLU A C 1
ATOM 681 O O . GLU A 1 89 ? -13.040 2.894 14.933 1.00 98.38 89 GLU A O 1
ATOM 686 N N . LEU A 1 90 ? -12.323 4.254 13.299 1.00 98.31 90 LEU A N 1
ATOM 687 C CA . LEU A 1 90 ? -10.893 4.127 13.609 1.00 98.31 90 LEU A CA 1
ATOM 688 C C . LEU A 1 90 ? -10.582 4.742 14.977 1.00 98.31 90 LEU A C 1
ATOM 690 O O . LEU A 1 90 ? -10.539 5.953 15.103 1.00 98.31 90 LEU A O 1
ATOM 694 N N . THR A 1 91 ? -10.287 3.930 15.984 1.00 98.25 91 THR A N 1
ATOM 695 C CA . THR A 1 91 ? -9.961 4.396 17.343 1.00 98.25 91 THR A CA 1
ATOM 696 C C . THR A 1 91 ? -8.470 4.593 17.573 1.00 98.25 91 THR A C 1
ATOM 698 O O . THR A 1 91 ? -8.090 5.324 18.485 1.00 98.25 91 THR A O 1
ATOM 701 N N . SER A 1 92 ? -7.610 3.981 16.755 1.00 97.75 92 SER A N 1
ATOM 702 C CA . SER A 1 92 ? -6.177 4.275 16.746 1.00 97.75 92 SER A CA 1
ATOM 703 C C . SER A 1 92 ? -5.524 3.905 15.423 1.00 97.75 92 SER A C 1
ATOM 705 O O . SER A 1 92 ? -5.842 2.864 14.854 1.00 97.75 92 SER A O 1
ATOM 707 N N . ASP A 1 93 ? -4.569 4.716 14.969 1.00 96.00 93 ASP A N 1
ATOM 708 C CA . ASP A 1 93 ? -3.691 4.418 13.828 1.00 96.00 93 ASP A CA 1
ATOM 709 C C . ASP A 1 93 ? -2.287 3.923 14.244 1.00 96.00 93 ASP A C 1
ATOM 711 O O . ASP A 1 93 ? -1.363 3.866 13.428 1.00 96.00 93 ASP A O 1
ATOM 715 N N . GLY A 1 94 ? -2.121 3.596 15.530 1.00 93.00 94 GLY A N 1
ATOM 716 C CA . GLY A 1 94 ? -0.854 3.181 16.130 1.00 93.00 94 GLY A CA 1
ATOM 717 C C . GLY A 1 94 ? 0.042 4.339 16.580 1.00 93.00 94 GLY A C 1
ATOM 718 O O . GLY A 1 94 ? 1.059 4.092 17.228 1.00 93.00 94 GLY A O 1
ATOM 719 N N . LYS A 1 95 ? -0.321 5.588 16.271 1.00 94.31 95 LYS A N 1
ATOM 720 C CA . LYS A 1 95 ? 0.365 6.807 16.736 1.00 94.31 95 LYS A CA 1
ATOM 721 C C . LYS A 1 95 ? -0.578 7.719 17.496 1.00 94.31 95 LYS A C 1
ATOM 723 O O . LYS A 1 95 ? -0.196 8.311 18.493 1.00 94.31 95 LYS A O 1
ATOM 728 N N . THR A 1 96 ? -1.805 7.790 17.024 1.00 96.25 96 THR A N 1
ATOM 729 C CA . THR A 1 96 ? -2.842 8.676 17.495 1.00 96.25 96 THR A CA 1
ATOM 730 C C . THR A 1 96 ? -4.060 7.844 17.877 1.00 96.25 96 THR A C 1
ATOM 732 O O . THR A 1 96 ? -4.343 6.806 17.270 1.00 96.25 96 THR A O 1
ATOM 735 N N . THR A 1 97 ? -4.771 8.265 18.917 1.00 97.88 97 THR A N 1
ATOM 736 C CA . THR A 1 97 ? -6.059 7.709 19.330 1.00 97.88 97 THR A CA 1
ATOM 737 C C . THR A 1 97 ? -7.179 8.695 19.051 1.00 97.88 97 THR A C 1
ATOM 739 O O . THR A 1 97 ? -7.003 9.904 19.221 1.00 97.88 97 THR A O 1
ATOM 742 N N . TYR A 1 98 ? -8.340 8.168 18.684 1.00 98.19 98 TYR A N 1
ATOM 743 C CA . TYR A 1 98 ? -9.506 8.934 18.270 1.00 98.19 98 TYR A CA 1
ATOM 744 C C . TYR A 1 98 ? -10.729 8.527 19.085 1.00 98.19 98 TYR A C 1
ATOM 746 O O . TYR A 1 98 ? -10.960 7.342 19.337 1.00 98.19 98 TYR A O 1
ATOM 754 N N . GLU A 1 99 ? -11.538 9.513 19.456 1.00 98.12 99 GLU A N 1
ATOM 755 C CA . GLU A 1 99 ? -12.824 9.294 20.113 1.00 98.12 99 GLU A CA 1
ATOM 756 C C . GLU A 1 99 ? -13.950 9.889 19.282 1.00 98.12 99 GLU A C 1
ATOM 758 O O . GLU A 1 99 ? -13.793 10.953 18.680 1.00 98.12 99 GLU A O 1
ATOM 763 N N . TYR A 1 100 ? -15.108 9.235 19.304 1.00 98.12 100 TYR A N 1
ATOM 764 C CA . TYR A 1 100 ? -16.277 9.653 18.546 1.00 98.12 100 TYR A CA 1
ATOM 765 C C . TYR A 1 100 ? -17.502 9.764 19.442 1.00 98.12 100 TYR A C 1
ATOM 767 O O . TYR A 1 100 ? -17.735 8.976 20.359 1.00 98.12 100 TYR A O 1
ATOM 775 N N . SER A 1 101 ? -18.346 10.734 19.119 1.00 97.56 101 SER A N 1
ATOM 776 C CA . SER A 1 101 ? -19.691 10.828 19.675 1.00 97.56 101 SER A CA 1
ATOM 777 C C . SER A 1 101 ? -20.584 9.667 19.209 1.00 97.56 101 SER A C 1
ATOM 779 O O . SER A 1 101 ? -20.307 8.974 18.230 1.00 97.56 101 SER A O 1
ATOM 781 N N . ALA A 1 102 ? -21.755 9.522 19.835 1.00 96.31 102 ALA A N 1
ATOM 782 C CA . ALA A 1 102 ? -22.770 8.550 19.415 1.00 96.31 102 ALA A CA 1
ATOM 783 C C . ALA A 1 102 ? -23.291 8.760 17.974 1.00 96.31 102 ALA A C 1
ATOM 785 O O . ALA A 1 102 ? -23.898 7.857 17.408 1.00 96.31 102 ALA A O 1
ATOM 786 N N . ARG A 1 103 ? -23.077 9.946 17.381 1.00 96.62 103 ARG A N 1
ATOM 787 C CA . ARG A 1 103 ? -23.430 10.253 15.982 1.00 96.62 103 ARG A CA 1
ATOM 788 C C . ARG A 1 103 ? -22.256 10.072 15.007 1.00 96.62 103 ARG A C 1
ATOM 790 O O . ARG A 1 103 ? -22.382 10.473 13.855 1.00 96.62 103 ARG A O 1
ATOM 797 N N . GLY A 1 104 ? -21.124 9.541 15.473 1.00 96.31 104 GLY A N 1
ATOM 798 C CA . GLY A 1 104 ? -19.918 9.305 14.672 1.00 96.31 104 GLY A CA 1
ATOM 799 C C . GLY A 1 104 ? -19.100 10.556 14.351 1.00 96.31 104 GLY A C 1
ATOM 800 O O . GLY A 1 104 ? -18.216 10.540 13.503 1.00 96.31 104 GLY A O 1
ATOM 801 N N . THR A 1 105 ? -19.377 11.683 15.014 1.00 97.75 105 THR A N 1
ATOM 802 C CA . THR A 1 105 ? -18.518 12.875 14.918 1.00 97.75 105 THR A CA 1
ATOM 803 C C . THR A 1 105 ? -17.290 12.696 15.804 1.00 97.75 105 THR A C 1
ATOM 805 O O . THR A 1 105 ? -17.473 12.384 16.980 1.00 97.75 105 THR A O 1
ATOM 808 N N . LEU A 1 106 ? -16.087 12.931 15.265 1.00 97.56 106 LEU A N 1
ATOM 809 C CA . LEU A 1 106 ? -14.828 12.937 16.017 1.00 97.56 106 LEU A CA 1
ATOM 810 C C . LEU A 1 106 ? -14.886 13.987 17.137 1.00 97.56 106 LEU A C 1
ATOM 812 O O . LEU A 1 106 ? -15.163 15.159 16.879 1.00 97.56 106 LEU A O 1
ATOM 816 N N . THR A 1 107 ? -14.644 13.565 18.373 1.00 97.56 107 THR A N 1
ATOM 817 C CA . THR A 1 107 ? -14.685 14.412 19.573 1.00 97.56 107 THR A CA 1
ATOM 818 C C . THR A 1 107 ? -13.316 14.645 20.192 1.00 97.56 107 THR A C 1
ATOM 820 O O . THR A 1 107 ? -13.138 15.670 20.847 1.00 97.56 107 THR A O 1
ATOM 823 N N . ALA A 1 108 ? -12.356 13.743 19.982 1.00 94.62 108 ALA A N 1
ATOM 824 C CA . ALA A 1 108 ? -10.991 13.908 20.467 1.00 94.62 108 ALA A CA 1
ATOM 825 C C . ALA A 1 108 ? -9.975 13.208 19.560 1.00 94.62 108 ALA A C 1
ATOM 827 O O . ALA A 1 108 ? -10.276 12.191 18.939 1.00 94.62 108 ALA A O 1
ATOM 828 N N . GLU A 1 109 ? -8.766 13.760 19.538 1.00 97.44 109 GLU A N 1
ATOM 829 C CA . GLU A 1 109 ? -7.572 13.200 18.914 1.00 97.44 109 GLU A CA 1
ATOM 830 C C . GLU A 1 109 ? -6.406 13.380 19.897 1.00 97.44 109 GLU A C 1
ATOM 832 O O . GLU A 1 109 ? -6.279 14.433 20.527 1.00 97.44 109 GLU A O 1
ATOM 837 N N . SER A 1 110 ? -5.579 12.356 20.100 1.00 94.88 110 SER A N 1
ATOM 838 C CA . SER A 1 110 ? -4.438 12.402 21.029 1.00 94.88 110 SER A CA 1
ATOM 839 C C . SER A 1 110 ? -3.272 11.586 20.489 1.00 94.88 110 SER A C 1
ATOM 841 O O . SER A 1 110 ? -3.494 10.479 20.021 1.00 94.88 110 SER A O 1
ATOM 843 N N . SER A 1 111 ? -2.053 12.135 20.520 1.00 91.38 111 SER A N 1
ATOM 844 C CA . SER A 1 111 ? -0.816 11.489 20.032 1.00 91.38 111 SER A CA 1
ATOM 845 C C . SER A 1 111 ? 0.153 11.164 21.162 1.00 91.38 111 SER A C 1
ATOM 847 O O . SER A 1 111 ? 0.049 11.831 22.218 1.00 91.38 111 SER A O 1
#

Radius of gyration: 19.32 Å; chains: 1; bounding box: 38×28×53 Å

Secondary structure (DSSP, 8-state):
------EEEEEETTEEEEEEEEEE-TT--EEEEEEESSTT--EEEEEE-TTS-EEEEE-SS-EEEEEE-SS--EEEETTEE-EE-TTS-EEE-SS-EEEE-TTS-EEEEE-

pLDDT: mean 96.33, std 6.05, range [49.72, 98.81]